Protein AF-A0A8T5YQ24-F1 (afdb_monomer_lite)

p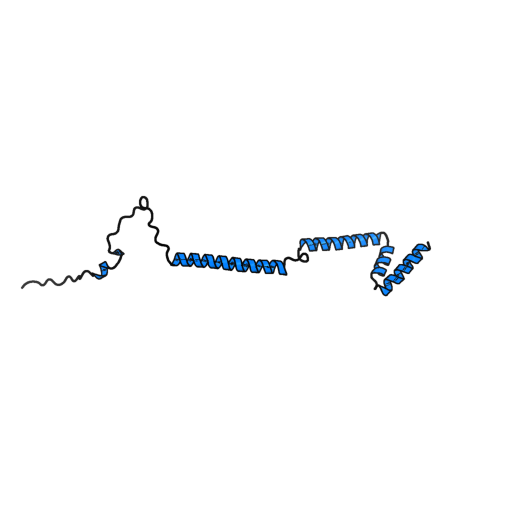LDDT: mean 81.49, std 16.23, range [39.47, 97.81]

Sequence (135 aa):
MSHDDMSNSSGFNEAAASFSWNGPKKAINPYLDPAEVAPESALSNLITLYAADNEQEQLRREALGEQVWERYFFNESRDPVQREMEHDKLISRAKLAHEQQRFNPDMVILADVNAQPSHISKPLMQRIEYFSSLG

Radius of gyration: 47.93 Å; chains: 1; bounding box: 81×40×146 Å

Secondary structure (DSSP, 8-state):
-------------GGGGGSGGGSPPPP--TTTSPP------HHHHHHHHHHHHHHHHHHHHHHHHHHHHHHHT--GGG-HHHHHHHHHHHHHHHHHHHHHHHH-THHHHHHHHHHS-HHHHHHHHHHHHHHHTT-

Foldseek 3Di:
DDDDDDDDDDPPDPVVVPDPVPDDDDDDDPVPDPDPDDPQPPVNVVVVVVVVVVVVVVVVVVVVVVVCCCVPPDDCCRDPVSVVVVVVVVVVVVVVLVVVCVVPVVSVVLVVLVPDPPVRSVVVVVVVVVVVVVD

Structure (mmCIF, N/CA/C/O backbone):
data_AF-A0A8T5YQ24-F1
#
_entry.id   AF-A0A8T5YQ24-F1
#
loop_
_atom_site.group_PDB
_atom_site.id
_atom_site.type_symbol
_atom_site.label_atom_id
_atom_site.label_alt_id
_atom_site.label_comp_id
_atom_site.label_asym_id
_atom_site.label_entity_id
_atom_site.label_seq_id
_atom_site.pdbx_PDB_ins_code
_atom_site.Cartn_x
_atom_site.Cartn_y
_atom_site.Cartn_z
_atom_site.occupancy
_atom_site.B_iso_or_equiv
_atom_site.auth_seq_id
_atom_site.auth_comp_id
_atom_site.auth_asym_id
_atom_site.auth_atom_id
_atom_site.pdbx_PDB_model_num
ATOM 1 N N . MET A 1 1 ? 52.292 -32.780 -102.479 1.00 43.03 1 MET A N 1
ATOM 2 C CA . MET A 1 1 ? 51.831 -33.340 -101.195 1.00 43.03 1 MET A CA 1
ATOM 3 C C . MET A 1 1 ? 52.242 -32.336 -100.128 1.00 43.03 1 MET A C 1
ATOM 5 O O . MET A 1 1 ? 53.412 -32.312 -99.775 1.00 43.03 1 MET A O 1
ATOM 9 N N . SER A 1 2 ? 51.343 -31.430 -99.740 1.00 44.59 2 SER A N 1
ATOM 10 C CA . SER A 1 2 ? 51.607 -30.402 -98.723 1.00 44.59 2 SER A CA 1
ATOM 11 C C . SER A 1 2 ? 50.652 -30.645 -97.566 1.00 44.59 2 SER A C 1
ATOM 13 O O . SER A 1 2 ? 49.465 -30.848 -97.794 1.00 44.59 2 SER A O 1
ATOM 15 N N . HIS A 1 3 ? 51.229 -30.728 -96.375 1.00 44.12 3 HIS A N 1
ATOM 16 C CA . HIS A 1 3 ? 50.591 -31.127 -95.130 1.00 44.12 3 HIS A CA 1
ATOM 17 C C . HIS A 1 3 ? 49.605 -30.050 -94.657 1.00 44.12 3 HIS A C 1
ATOM 19 O O . HIS A 1 3 ? 49.937 -28.865 -94.684 1.00 44.12 3 HIS A O 1
ATOM 25 N N . ASP A 1 4 ? 48.415 -30.479 -94.242 1.00 47.34 4 ASP A N 1
ATOM 26 C CA . ASP A 1 4 ? 47.431 -29.672 -93.523 1.00 47.34 4 ASP A CA 1
ATOM 27 C C . ASP A 1 4 ? 48.011 -29.127 -92.209 1.00 47.34 4 ASP A C 1
ATOM 29 O O . ASP A 1 4 ? 48.689 -29.866 -91.492 1.00 47.34 4 ASP A O 1
ATOM 33 N N . ASP A 1 5 ? 47.658 -27.884 -91.866 1.00 41.59 5 ASP A N 1
ATOM 34 C CA . ASP A 1 5 ? 47.634 -27.399 -90.483 1.00 41.59 5 ASP A CA 1
ATOM 35 C C . ASP A 1 5 ? 46.261 -26.768 -90.205 1.00 41.59 5 ASP A C 1
ATOM 37 O O . ASP A 1 5 ? 45.868 -25.738 -90.761 1.00 41.59 5 ASP A O 1
ATOM 41 N N . MET A 1 6 ? 45.501 -27.477 -89.374 1.00 42.94 6 MET A N 1
ATOM 42 C CA . MET A 1 6 ? 44.144 -27.184 -88.930 1.00 42.94 6 MET A CA 1
ATOM 43 C C . MET A 1 6 ? 44.153 -26.253 -87.712 1.00 42.94 6 MET A C 1
ATOM 45 O O . MET A 1 6 ? 44.876 -26.481 -86.750 1.00 42.94 6 MET A O 1
ATOM 49 N N . SER A 1 7 ? 43.246 -25.272 -87.748 1.00 45.31 7 SER A N 1
ATOM 50 C CA . SER A 1 7 ? 42.538 -24.643 -86.622 1.00 45.31 7 SER A CA 1
ATOM 51 C C . SER A 1 7 ? 43.330 -24.214 -85.375 1.00 45.31 7 SER A C 1
ATOM 53 O O . SER A 1 7 ? 43.703 -25.034 -84.541 1.00 45.31 7 SER A O 1
ATOM 55 N N . ASN A 1 8 ? 43.324 -22.906 -85.099 1.00 39.47 8 ASN A N 1
ATOM 56 C CA . ASN A 1 8 ? 43.111 -22.471 -83.721 1.00 39.47 8 ASN A CA 1
ATOM 57 C C . ASN A 1 8 ? 42.036 -21.382 -83.675 1.00 39.47 8 ASN A C 1
ATOM 59 O O . ASN A 1 8 ? 42.267 -20.194 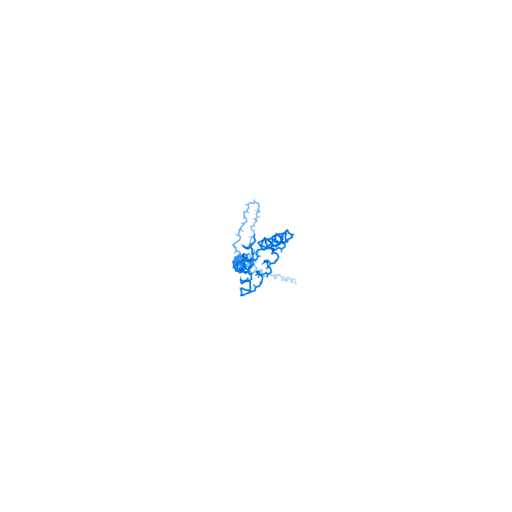-83.888 1.00 39.47 8 ASN A O 1
ATOM 63 N N . SER A 1 9 ? 40.815 -21.851 -83.451 1.00 48.25 9 SER A N 1
ATOM 64 C CA . SER A 1 9 ? 39.679 -21.076 -82.984 1.00 48.25 9 SER A CA 1
ATOM 65 C C . SER A 1 9 ? 40.056 -20.260 -81.748 1.00 48.25 9 SER A C 1
ATOM 67 O O . SER A 1 9 ? 40.383 -20.831 -80.713 1.00 48.25 9 SER A O 1
ATOM 69 N N . SER A 1 10 ? 39.945 -18.938 -81.812 1.00 45.50 10 SER A N 1
ATOM 70 C CA . SER A 1 10 ? 39.584 -18.133 -80.640 1.00 45.50 10 SER A CA 1
ATOM 71 C C . SER A 1 10 ? 39.184 -16.735 -81.092 1.00 45.50 10 SER A C 1
ATOM 73 O O . SER A 1 10 ? 39.974 -15.796 -81.101 1.00 45.50 10 SER A O 1
ATOM 75 N N . GLY A 1 11 ? 37.907 -16.587 -81.452 1.00 48.31 11 GLY A N 1
ATOM 76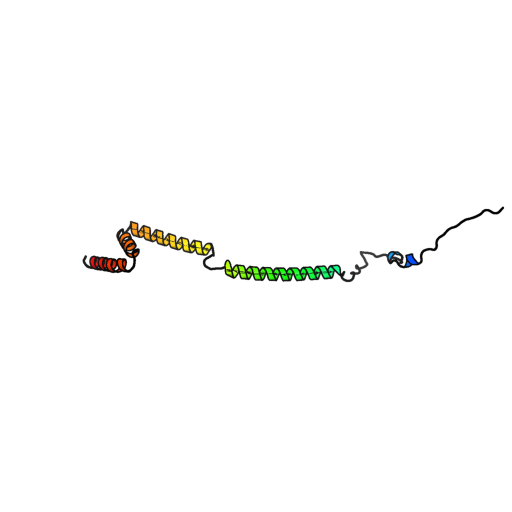 C CA . GLY A 1 11 ? 37.240 -15.307 -81.255 1.00 48.31 11 GLY A CA 1
ATOM 77 C C . GLY A 1 11 ? 37.332 -14.995 -79.766 1.00 48.31 11 GLY A C 1
ATOM 78 O O . GLY A 1 11 ? 36.591 -15.563 -78.965 1.00 48.31 11 GLY A O 1
ATOM 79 N N . PHE A 1 12 ? 38.325 -14.194 -79.381 1.00 50.22 12 PHE A N 1
ATOM 80 C CA . PHE A 1 12 ? 38.487 -13.748 -78.008 1.00 50.22 12 PHE A CA 1
ATOM 81 C C . PHE A 1 12 ? 37.312 -12.816 -77.715 1.00 50.22 12 PHE A C 1
ATOM 83 O O . PHE A 1 12 ? 37.235 -11.699 -78.217 1.00 50.22 12 PHE A O 1
ATOM 90 N N . ASN A 1 13 ? 36.346 -13.379 -76.992 1.00 60.22 13 ASN A N 1
ATOM 91 C CA . ASN A 1 13 ? 35.048 -12.824 -76.646 1.00 60.22 13 ASN A CA 1
ATOM 92 C C . ASN A 1 13 ? 35.103 -11.332 -76.286 1.00 60.22 13 ASN A C 1
ATOM 94 O O . ASN A 1 13 ? 35.539 -10.969 -75.196 1.00 60.22 13 ASN A O 1
ATOM 98 N N . GLU A 1 14 ? 34.535 -10.487 -77.143 1.00 56.19 14 GLU A N 1
ATOM 99 C CA . GLU A 1 14 ? 34.222 -9.081 -76.846 1.00 56.19 14 GLU A CA 1
ATOM 100 C C . GLU A 1 14 ? 33.302 -8.958 -75.610 1.00 56.19 14 GLU A C 1
ATOM 102 O O . GLU A 1 14 ? 33.404 -8.012 -74.834 1.00 56.19 14 GLU A O 1
ATOM 107 N N . ALA A 1 15 ? 32.507 -10.000 -75.328 1.00 58.41 15 ALA A N 1
ATOM 108 C CA . ALA A 1 15 ? 31.708 -10.145 -74.108 1.00 58.41 15 ALA A CA 1
ATOM 109 C C . ALA A 1 15 ? 32.539 -10.298 -72.816 1.00 58.41 15 ALA A C 1
ATOM 111 O O . ALA A 1 15 ? 32.039 -10.018 -71.728 1.00 58.41 15 ALA A O 1
ATOM 112 N N . ALA A 1 16 ? 33.806 -10.721 -72.901 1.00 56.84 16 ALA A N 1
ATOM 113 C CA . ALA A 1 16 ? 34.680 -10.767 -71.732 1.00 56.84 16 ALA A CA 1
ATOM 114 C C . ALA A 1 16 ? 35.078 -9.349 -71.286 1.00 56.84 16 ALA A C 1
ATOM 116 O O . ALA A 1 16 ? 35.216 -9.104 -70.094 1.00 56.84 16 ALA A O 1
ATOM 117 N N . ALA A 1 17 ? 35.166 -8.372 -72.191 1.00 56.50 17 ALA A N 1
ATOM 118 C CA . ALA A 1 17 ? 35.486 -6.991 -71.823 1.00 56.50 17 ALA A CA 1
ATOM 119 C C . ALA A 1 17 ? 34.375 -6.293 -71.007 1.00 56.50 17 ALA A C 1
ATOM 121 O O . ALA A 1 17 ? 34.627 -5.262 -70.389 1.00 56.50 17 ALA A O 1
ATOM 122 N N . SER A 1 18 ? 33.158 -6.853 -70.960 1.00 62.53 18 SER A N 1
ATOM 123 C CA . SER A 1 18 ? 32.017 -6.280 -70.229 1.00 62.53 18 SER A CA 1
ATOM 124 C C . SER A 1 18 ? 32.057 -6.495 -68.716 1.00 62.53 18 SER A C 1
ATOM 126 O O . SER A 1 18 ? 31.257 -5.896 -67.997 1.00 62.53 18 SER A O 1
ATOM 128 N N . PHE A 1 19 ? 32.948 -7.347 -68.206 1.00 68.31 19 PHE A N 1
ATOM 129 C CA . PHE A 1 19 ? 33.003 -7.617 -66.774 1.00 68.31 19 PHE A CA 1
ATOM 130 C C . PHE A 1 19 ? 34.046 -6.749 -66.067 1.00 68.31 19 PHE A C 1
ATOM 132 O O . PHE A 1 19 ? 35.197 -6.654 -66.491 1.00 68.31 19 PHE A O 1
ATOM 139 N N . SER A 1 20 ? 33.664 -6.194 -64.915 1.00 67.25 20 SER A N 1
ATOM 140 C CA . SER A 1 20 ? 34.498 -5.311 -64.083 1.00 67.25 20 SER A CA 1
ATOM 141 C C . SER A 1 20 ? 35.839 -5.916 -63.646 1.00 67.25 20 SER A C 1
ATOM 143 O O . SER A 1 20 ? 36.760 -5.183 -63.296 1.00 67.25 20 SER A O 1
ATOM 145 N N . TRP A 1 21 ? 35.980 -7.243 -63.682 1.00 73.75 21 TRP A N 1
ATOM 146 C CA . TRP A 1 21 ? 37.206 -7.948 -63.305 1.00 73.75 21 TRP A CA 1
ATOM 147 C C . TRP A 1 21 ? 38.253 -8.044 -64.426 1.00 73.75 21 TRP A C 1
ATOM 149 O O . TRP A 1 21 ? 39.385 -8.431 -64.133 1.00 73.75 21 TRP A O 1
ATOM 159 N N . ASN A 1 22 ? 37.900 -7.668 -65.663 1.00 76.06 22 ASN A N 1
ATOM 160 C CA . ASN A 1 22 ? 38.777 -7.719 -66.840 1.00 76.06 22 ASN A CA 1
ATOM 161 C C . ASN A 1 22 ? 39.491 -6.388 -67.144 1.00 76.06 22 ASN A C 1
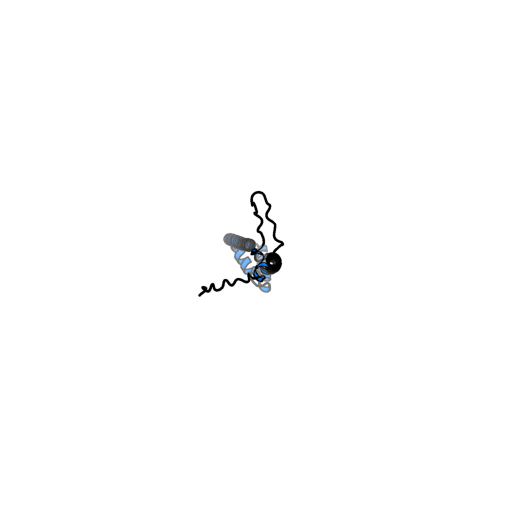ATOM 163 O O . ASN A 1 22 ? 40.309 -6.324 -68.060 1.00 76.06 22 ASN A O 1
ATOM 167 N N . GLY A 1 23 ? 39.215 -5.332 -66.371 1.00 74.06 23 GLY A N 1
ATOM 168 C CA . GLY A 1 23 ? 39.939 -4.060 -66.442 1.00 74.06 23 GLY A CA 1
ATOM 169 C C . GLY A 1 23 ? 41.286 -4.082 -65.696 1.00 74.06 23 GLY A C 1
ATOM 170 O O . GLY A 1 23 ? 41.502 -4.927 -64.821 1.00 74.06 23 GLY A O 1
ATOM 171 N N . PRO A 1 24 ? 42.208 -3.148 -66.001 1.00 74.12 24 PRO A N 1
ATOM 172 C CA . PRO A 1 24 ? 43.482 -3.025 -65.294 1.00 74.12 24 PRO A CA 1
ATOM 173 C C . PRO A 1 24 ? 43.252 -2.704 -63.808 1.00 74.12 24 PRO A C 1
ATOM 175 O O . PRO A 1 24 ? 42.642 -1.692 -63.464 1.00 74.12 24 PRO A O 1
ATOM 178 N N . LYS A 1 25 ? 43.745 -3.568 -62.911 1.00 74.00 25 LYS A N 1
ATOM 179 C CA . LYS A 1 25 ? 43.613 -3.389 -61.456 1.00 74.00 25 LYS A CA 1
ATOM 180 C C . LYS A 1 25 ? 44.706 -2.452 -60.938 1.00 74.00 25 LYS A C 1
ATOM 182 O O . LYS A 1 25 ? 45.888 -2.690 -61.177 1.00 74.00 25 LYS A O 1
ATOM 187 N N . LYS A 1 26 ? 44.322 -1.408 -60.199 1.00 74.19 26 LYS A N 1
ATOM 188 C CA . LYS A 1 26 ? 45.261 -0.542 -59.469 1.00 74.19 26 LYS A CA 1
ATOM 189 C C . LYS A 1 26 ? 45.793 -1.299 -58.246 1.00 74.19 26 LYS A C 1
ATOM 191 O O . LYS A 1 26 ? 45.013 -1.909 -57.518 1.00 74.19 26 LYS A O 1
ATOM 196 N N . ALA A 1 27 ? 47.104 -1.263 -58.015 1.00 75.69 27 ALA A N 1
ATOM 197 C CA . ALA A 1 27 ? 47.679 -1.737 -56.759 1.00 75.69 27 ALA A CA 1
ATOM 198 C C . ALA A 1 27 ? 47.269 -0.773 -55.635 1.00 75.69 27 ALA A C 1
ATOM 200 O O . ALA A 1 27 ? 47.512 0.427 -55.748 1.00 75.69 27 ALA A O 1
ATOM 201 N N . ILE A 1 28 ? 46.619 -1.290 -54.593 1.00 76.62 28 ILE A N 1
ATOM 202 C CA . ILE A 1 28 ? 46.151 -0.516 -53.435 1.00 76.62 28 ILE A CA 1
ATOM 203 C C . ILE A 1 28 ? 47.059 -0.865 -52.257 1.00 76.62 28 ILE A C 1
ATOM 205 O O . ILE A 1 28 ? 47.214 -2.046 -51.937 1.00 76.62 28 ILE A O 1
ATOM 209 N N . ASN A 1 29 ? 47.675 0.138 -51.631 1.00 78.38 29 ASN A N 1
ATOM 210 C CA . ASN A 1 29 ? 48.484 -0.049 -50.433 1.00 78.38 29 ASN A CA 1
ATOM 211 C C . ASN A 1 29 ? 47.654 0.280 -49.179 1.00 78.38 29 ASN A C 1
ATOM 213 O O . ASN A 1 29 ? 47.425 1.456 -48.910 1.00 78.38 29 ASN A O 1
ATOM 217 N N . PRO A 1 30 ? 47.279 -0.709 -48.349 1.00 74.56 30 PRO A N 1
ATOM 218 C CA . PRO A 1 30 ? 46.432 -0.484 -47.175 1.00 74.56 30 PRO A CA 1
ATOM 219 C C . PRO A 1 30 ? 47.069 0.393 -46.081 1.00 74.56 30 PRO A C 1
ATOM 221 O O . PRO A 1 30 ? 46.366 0.823 -45.172 1.00 74.56 30 PRO A O 1
ATOM 224 N N . TYR A 1 31 ? 48.380 0.658 -46.139 1.00 75.44 31 TYR A N 1
ATOM 225 C CA . TYR A 1 31 ? 49.076 1.531 -45.185 1.00 75.44 31 TYR A CA 1
ATOM 226 C C . TYR A 1 31 ? 49.204 2.985 -45.651 1.00 75.44 31 TYR A C 1
ATOM 228 O O . TYR A 1 31 ? 49.500 3.854 -44.834 1.00 75.44 31 TYR A O 1
ATOM 236 N N . LEU A 1 32 ? 49.036 3.248 -46.950 1.00 73.62 32 LEU A N 1
ATOM 237 C CA . LEU A 1 32 ? 49.226 4.577 -47.547 1.00 73.62 32 LEU A CA 1
ATOM 238 C C . LEU A 1 32 ? 47.949 5.121 -48.193 1.00 73.62 32 LEU A C 1
ATOM 240 O O . LEU A 1 32 ? 47.763 6.335 -48.228 1.00 73.62 32 LEU A O 1
ATOM 244 N N . ASP A 1 33 ? 47.070 4.239 -48.665 1.00 71.00 33 ASP A N 1
ATOM 245 C CA . ASP A 1 33 ? 45.820 4.598 -49.318 1.00 71.00 33 ASP A CA 1
ATOM 246 C C . ASP A 1 33 ? 44.659 4.437 -48.316 1.00 71.00 33 ASP A C 1
ATOM 248 O O . ASP A 1 33 ? 44.428 3.327 -47.824 1.00 71.00 33 ASP A O 1
ATOM 252 N N . PRO A 1 34 ? 43.916 5.510 -47.982 1.00 71.00 34 PRO A N 1
ATOM 253 C CA . PRO A 1 34 ? 42.720 5.389 -47.156 1.00 71.00 34 PRO A CA 1
ATOM 254 C C . PRO A 1 34 ? 41.675 4.531 -47.879 1.00 71.00 34 PRO A C 1
ATOM 256 O O . PRO A 1 34 ? 41.507 4.637 -49.095 1.00 71.00 34 PRO A O 1
ATOM 259 N N . ALA A 1 35 ? 40.965 3.681 -47.133 1.00 68.88 35 ALA A N 1
ATOM 260 C CA . ALA A 1 35 ? 39.912 2.844 -47.697 1.00 68.88 35 ALA A CA 1
ATOM 261 C C . ALA A 1 35 ? 38.829 3.728 -48.336 1.00 68.88 35 ALA A C 1
ATOM 263 O O . ALA A 1 35 ? 38.218 4.550 -47.652 1.00 68.88 35 ALA A O 1
ATOM 264 N N . GLU A 1 36 ? 38.586 3.562 -49.639 1.00 63.38 36 GLU A N 1
ATOM 265 C CA . GLU A 1 36 ? 37.406 4.139 -50.284 1.00 63.38 36 GLU A CA 1
ATOM 266 C C . GLU A 1 36 ? 36.166 3.569 -49.588 1.00 63.38 36 GLU A C 1
ATOM 268 O O . GLU A 1 36 ? 35.858 2.379 -49.691 1.00 63.38 36 GLU A O 1
ATOM 273 N N . VAL A 1 37 ? 35.479 4.415 -48.820 1.00 62.31 37 VAL A N 1
ATOM 274 C CA . VAL A 1 37 ? 34.226 4.056 -48.160 1.00 62.31 37 VAL A CA 1
ATOM 275 C C . VAL A 1 37 ? 33.184 3.898 -49.260 1.00 62.31 37 VAL A C 1
ATOM 277 O O . VAL A 1 37 ? 32.774 4.876 -49.886 1.00 62.31 37 VAL A O 1
ATOM 280 N N . ALA A 1 38 ? 32.802 2.652 -49.539 1.00 64.00 38 ALA A N 1
ATOM 281 C CA . ALA A 1 38 ? 31.721 2.352 -50.465 1.00 64.00 38 ALA A CA 1
ATOM 282 C C . ALA A 1 38 ? 30.449 3.113 -50.034 1.00 64.00 38 ALA A C 1
ATOM 284 O O . ALA A 1 38 ? 30.199 3.217 -48.829 1.00 64.00 38 ALA A O 1
ATOM 285 N N . PRO A 1 39 ? 29.644 3.638 -50.978 1.00 67.00 39 PRO A N 1
ATOM 286 C CA . PRO A 1 39 ? 28.373 4.269 -50.637 1.00 67.00 39 PRO A CA 1
ATOM 287 C C . PRO A 1 39 ? 27.534 3.295 -49.807 1.00 67.00 39 PRO A C 1
ATOM 289 O O . PRO A 1 39 ? 27.545 2.091 -50.080 1.00 67.00 39 PRO A O 1
ATOM 292 N N . GLU A 1 40 ? 26.855 3.813 -48.781 1.00 69.00 40 GLU A N 1
ATOM 293 C CA . GLU A 1 40 ? 26.069 3.013 -47.840 1.00 69.00 40 GLU A CA 1
ATOM 294 C C . GLU A 1 40 ? 25.212 1.997 -48.600 1.00 69.00 40 GLU A C 1
ATOM 296 O O . GLU A 1 40 ? 24.371 2.346 -49.433 1.00 69.00 40 GLU A O 1
ATOM 301 N N . SER A 1 41 ? 25.487 0.713 -48.364 1.00 82.69 41 SER A N 1
ATOM 302 C CA . SER A 1 41 ? 24.759 -0.363 -49.025 1.00 82.69 41 SER A CA 1
ATOM 303 C C . SER A 1 41 ? 23.274 -0.228 -48.704 1.00 82.69 41 SER A C 1
ATOM 305 O O . SER A 1 41 ? 22.911 -0.003 -47.549 1.00 82.69 41 SER A O 1
ATOM 307 N N . ALA A 1 42 ? 22.404 -0.432 -49.696 1.00 88.12 42 ALA A N 1
ATOM 308 C CA . ALA A 1 42 ? 20.953 -0.394 -49.497 1.00 88.12 42 ALA A CA 1
ATOM 309 C C . ALA A 1 42 ? 20.498 -1.299 -48.332 1.00 88.12 42 ALA A C 1
ATOM 311 O O . ALA A 1 42 ? 19.569 -0.957 -47.605 1.00 88.12 42 ALA A O 1
ATOM 312 N N . LEU A 1 43 ? 21.200 -2.418 -48.105 1.00 90.06 43 LEU A N 1
ATOM 313 C CA . LEU A 1 43 ? 20.969 -3.308 -46.968 1.00 90.06 43 LEU A CA 1
ATOM 314 C C . LEU A 1 43 ? 21.320 -2.656 -45.622 1.00 90.06 43 LEU A C 1
ATOM 316 O O . LEU A 1 43 ? 20.580 -2.826 -44.661 1.00 90.06 43 LEU A O 1
ATOM 320 N N . SER A 1 44 ? 22.417 -1.899 -45.555 1.00 89.31 44 SER A N 1
ATOM 321 C CA . SER A 1 44 ? 22.821 -1.169 -44.346 1.00 89.31 44 SER A CA 1
ATOM 322 C C . SER A 1 44 ? 21.746 -0.166 -43.942 1.00 89.31 44 SER A C 1
ATOM 324 O O . SER A 1 44 ? 21.351 -0.120 -42.783 1.00 89.31 44 SER A O 1
ATOM 326 N N . ASN A 1 45 ? 21.195 0.563 -44.913 1.00 91.56 45 ASN A N 1
ATOM 327 C CA . ASN A 1 45 ? 20.142 1.544 -44.652 1.00 91.56 45 ASN A CA 1
ATOM 328 C C . ASN A 1 45 ? 18.855 0.874 -44.161 1.00 91.56 45 ASN A C 1
ATOM 330 O O . ASN A 1 45 ? 18.218 1.369 -43.234 1.00 91.56 45 ASN A O 1
ATOM 334 N N . LEU A 1 46 ? 18.503 -0.286 -44.724 1.00 93.75 46 LEU A N 1
ATOM 335 C CA . LEU A 1 46 ? 17.362 -1.074 -44.255 1.00 93.75 46 LEU A CA 1
ATOM 336 C C . LEU A 1 46 ? 17.563 -1.609 -42.832 1.00 93.75 46 LEU A C 1
ATOM 338 O O . LEU A 1 46 ? 16.626 -1.570 -42.039 1.00 93.75 46 LEU A O 1
ATOM 342 N N . ILE A 1 47 ? 18.768 -2.075 -42.492 1.00 94.56 47 ILE A N 1
ATOM 343 C CA . ILE A 1 47 ? 19.095 -2.542 -41.137 1.00 94.56 47 ILE A CA 1
ATOM 344 C C . ILE A 1 47 ? 18.959 -1.392 -40.135 1.00 94.56 47 ILE A C 1
ATOM 346 O O . ILE A 1 47 ? 18.323 -1.569 -39.098 1.00 94.56 47 ILE A O 1
ATOM 350 N N . THR A 1 48 ? 19.496 -0.213 -40.459 1.00 94.88 48 THR A N 1
ATOM 351 C CA . THR A 1 48 ? 19.392 0.974 -39.599 1.00 94.88 48 THR A CA 1
ATOM 352 C C . THR A 1 48 ? 17.936 1.395 -39.390 1.00 94.88 48 THR A C 1
ATOM 354 O O . THR A 1 48 ? 17.536 1.666 -38.262 1.00 94.88 48 THR A O 1
ATOM 357 N N . LEU A 1 49 ? 17.120 1.403 -40.451 1.00 96.06 49 LEU A N 1
ATOM 358 C CA . LEU A 1 49 ? 15.698 1.746 -40.350 1.00 96.06 49 LEU A CA 1
ATOM 359 C C . LEU A 1 49 ? 14.914 0.737 -39.503 1.00 96.06 49 LEU A C 1
ATOM 361 O O . LEU A 1 49 ? 14.101 1.141 -38.678 1.00 96.06 49 LEU A O 1
ATOM 365 N N . TYR A 1 50 ? 15.173 -0.561 -39.673 1.00 96.44 50 TYR A N 1
ATOM 366 C CA . TYR A 1 50 ? 14.520 -1.599 -38.875 1.00 96.44 50 TYR A CA 1
ATOM 367 C C . TYR A 1 50 ? 14.910 -1.518 -37.395 1.00 96.44 50 TYR A C 1
ATOM 369 O O . TYR A 1 50 ? 14.060 -1.682 -36.523 1.00 96.44 50 TYR A O 1
ATOM 377 N N . ALA A 1 51 ? 16.185 -1.247 -37.101 1.00 97.06 51 ALA A N 1
ATOM 378 C CA . ALA A 1 51 ? 16.644 -1.057 -35.730 1.00 97.06 51 ALA A CA 1
ATOM 379 C C . ALA A 1 51 ? 15.920 0.123 -35.061 1.00 97.06 51 ALA A C 1
ATOM 381 O O . ALA A 1 51 ? 15.388 -0.041 -33.965 1.00 97.06 51 ALA A O 1
ATOM 382 N N . ALA A 1 52 ? 15.819 1.261 -35.756 1.00 96.31 52 ALA A N 1
ATOM 383 C CA . ALA A 1 52 ? 15.121 2.444 -35.256 1.00 96.31 52 ALA A CA 1
ATOM 384 C C . ALA A 1 52 ? 13.619 2.194 -35.008 1.00 96.31 52 ALA A C 1
ATOM 386 O O . ALA A 1 52 ? 13.089 2.596 -33.973 1.00 96.31 52 ALA A O 1
ATOM 387 N N . ASP A 1 53 ? 12.934 1.501 -35.924 1.00 97.19 53 ASP A N 1
ATOM 388 C CA . ASP A 1 53 ? 11.513 1.152 -35.762 1.00 97.19 53 ASP A CA 1
ATOM 389 C C . ASP A 1 53 ? 11.290 0.214 -34.563 1.00 97.19 53 ASP A C 1
ATOM 391 O O . ASP A 1 53 ? 10.369 0.399 -33.766 1.00 97.19 53 ASP A O 1
ATOM 395 N N . ASN A 1 54 ? 12.187 -0.756 -34.369 1.00 96.25 54 ASN A N 1
ATOM 396 C CA . ASN A 1 54 ? 12.104 -1.693 -33.255 1.00 96.25 54 ASN A CA 1
ATOM 397 C C . ASN A 1 54 ? 12.361 -1.016 -31.896 1.00 96.25 54 ASN A C 1
ATOM 399 O O . ASN A 1 54 ? 11.688 -1.344 -30.919 1.00 96.25 54 ASN A O 1
ATOM 403 N N . GLU A 1 55 ? 13.284 -0.052 -31.828 1.00 96.25 55 GLU A N 1
ATOM 404 C CA . GLU A 1 55 ? 13.483 0.783 -30.634 1.00 96.25 55 GLU A CA 1
ATOM 405 C C . GLU A 1 55 ? 12.221 1.591 -30.303 1.00 96.25 55 GLU A C 1
ATOM 407 O O . GLU A 1 55 ? 11.782 1.630 -29.152 1.00 96.25 55 GLU A O 1
ATOM 412 N N . GLN A 1 56 ? 11.582 2.189 -31.310 1.00 94.88 56 GLN A N 1
ATOM 413 C CA . GLN A 1 56 ? 10.345 2.944 -31.117 1.00 94.88 56 GLN A CA 1
ATOM 414 C C . GLN A 1 56 ? 9.193 2.052 -30.630 1.00 94.88 56 GLN A C 1
ATOM 416 O O . GLN A 1 56 ? 8.449 2.424 -29.717 1.00 94.88 56 GLN A O 1
ATOM 421 N N . GLU A 1 57 ? 9.042 0.868 -31.217 1.00 93.56 57 GLU A N 1
ATOM 422 C CA . GLU A 1 57 ? 8.036 -0.108 -30.805 1.00 93.56 57 GLU A CA 1
ATOM 423 C C . GLU A 1 57 ? 8.320 -0.655 -29.395 1.00 93.56 57 GLU A C 1
ATOM 425 O O . GLU A 1 57 ? 7.391 -0.861 -28.610 1.00 93.56 57 GLU A O 1
ATOM 430 N N . GLN A 1 58 ? 9.591 -0.824 -29.022 1.00 95.38 58 GLN A N 1
ATOM 431 C CA . GLN A 1 58 ? 9.982 -1.172 -27.659 1.00 95.38 58 GLN A CA 1
ATOM 432 C C . GLN A 1 58 ? 9.570 -0.079 -26.664 1.00 95.38 58 GLN A C 1
ATOM 434 O O . GLN A 1 58 ? 8.883 -0.386 -25.690 1.00 95.38 58 GLN A O 1
ATOM 439 N N . LEU A 1 59 ? 9.885 1.190 -26.941 1.00 96.31 59 LEU A N 1
ATOM 440 C CA . LEU A 1 59 ? 9.477 2.317 -26.093 1.00 96.31 59 LEU A CA 1
ATOM 441 C C . LEU A 1 59 ? 7.952 2.399 -25.944 1.00 96.31 59 LEU A C 1
ATOM 443 O O . LEU A 1 59 ? 7.435 2.656 -24.857 1.00 96.31 59 LEU A O 1
ATOM 447 N N . ARG A 1 60 ? 7.204 2.132 -27.022 1.00 95.12 60 ARG A N 1
ATOM 448 C CA . ARG A 1 60 ? 5.736 2.079 -26.980 1.00 95.12 60 ARG A CA 1
ATOM 449 C C . ARG A 1 60 ? 5.240 0.980 -26.033 1.00 95.12 60 ARG A C 1
ATOM 451 O O . ARG A 1 60 ? 4.295 1.207 -25.275 1.00 95.12 60 ARG A O 1
ATOM 458 N N . ARG A 1 61 ? 5.847 -0.208 -26.080 1.00 95.12 61 ARG A N 1
ATOM 459 C CA . ARG A 1 61 ? 5.499 -1.335 -25.198 1.00 95.12 61 ARG A CA 1
ATOM 460 C C . ARG A 1 61 ? 5.846 -1.041 -23.747 1.00 95.12 61 ARG A C 1
ATOM 462 O O . ARG A 1 61 ? 5.035 -1.341 -22.877 1.00 95.12 61 ARG A O 1
ATOM 469 N N . GLU A 1 62 ? 7.000 -0.434 -23.499 1.00 94.00 62 GLU A N 1
ATOM 470 C CA . GLU A 1 62 ? 7.434 -0.027 -22.162 1.00 94.00 62 GLU A CA 1
ATOM 471 C C . GLU A 1 62 ? 6.484 1.018 -21.569 1.00 94.00 62 GLU A C 1
ATOM 473 O O . GLU A 1 62 ? 5.996 0.816 -20.463 1.00 94.00 62 GLU A O 1
ATOM 478 N N . ALA A 1 63 ? 6.097 2.045 -22.332 1.00 93.38 63 ALA A N 1
ATOM 479 C CA . ALA A 1 63 ? 5.144 3.061 -21.877 1.00 93.38 63 ALA A CA 1
ATOM 480 C C . ALA A 1 63 ? 3.754 2.480 -21.548 1.00 93.38 63 ALA A C 1
ATOM 482 O O . ALA A 1 63 ? 3.114 2.868 -20.568 1.00 93.38 63 ALA A O 1
ATOM 483 N N . LEU A 1 64 ? 3.269 1.525 -22.352 1.00 91.00 64 LEU A N 1
ATOM 484 C CA . LEU A 1 64 ? 2.032 0.797 -22.048 1.00 91.00 64 LEU A CA 1
ATOM 485 C C . LEU A 1 64 ? 2.193 -0.090 -20.806 1.00 91.00 64 LEU A C 1
ATOM 487 O O . LEU A 1 64 ? 1.281 -0.162 -19.983 1.00 91.00 64 LEU A O 1
ATOM 491 N N . GLY A 1 65 ? 3.347 -0.746 -20.665 1.00 90.12 65 GLY A N 1
ATOM 492 C CA . GLY A 1 65 ? 3.699 -1.554 -19.503 1.00 90.12 65 GLY A CA 1
ATOM 493 C C . GLY A 1 65 ? 3.722 -0.732 -18.218 1.00 90.12 65 GLY A C 1
ATOM 494 O O . GLY A 1 65 ? 3.105 -1.136 -17.237 1.00 90.12 65 GLY A O 1
ATOM 495 N N . GLU A 1 66 ? 4.339 0.446 -18.246 1.00 87.56 66 GLU A N 1
ATOM 496 C CA . GLU A 1 66 ? 4.386 1.391 -17.130 1.00 87.56 66 GLU A CA 1
ATOM 497 C C . GLU A 1 66 ? 2.981 1.877 -16.757 1.00 87.56 66 GLU A C 1
ATOM 499 O O . GLU A 1 66 ? 2.590 1.816 -15.596 1.00 87.56 66 GLU A O 1
ATOM 504 N N . GLN A 1 67 ? 2.147 2.240 -17.736 1.00 85.88 67 GLN A N 1
ATOM 505 C CA . GLN A 1 67 ? 0.766 2.646 -17.464 1.00 85.88 67 GLN A CA 1
ATOM 506 C C . GLN A 1 67 ? -0.066 1.529 -16.806 1.00 85.88 67 GLN A C 1
ATOM 508 O O . GLN A 1 67 ? -0.900 1.798 -15.936 1.00 85.88 67 GLN A O 1
ATOM 513 N N . VAL A 1 68 ? 0.122 0.276 -17.228 1.00 87.12 68 VAL A N 1
ATOM 514 C CA . VAL A 1 68 ? -0.528 -0.892 -16.610 1.00 87.12 68 VAL A CA 1
ATOM 515 C C . VAL A 1 68 ? 0.039 -1.139 -15.211 1.00 87.12 68 VAL A C 1
ATOM 517 O O . VAL A 1 68 ? -0.724 -1.415 -14.284 1.00 87.12 68 VAL A O 1
ATOM 520 N N . TRP A 1 69 ? 1.353 -1.006 -15.040 1.00 82.44 69 TRP A N 1
ATOM 521 C CA . TRP A 1 69 ? 2.027 -1.147 -13.754 1.00 82.44 69 TRP A CA 1
ATOM 522 C C . TRP A 1 69 ? 1.486 -0.151 -12.724 1.00 82.44 69 TRP A C 1
ATOM 524 O O . TRP A 1 69 ? 1.024 -0.559 -11.658 1.00 82.44 69 TRP A O 1
ATOM 534 N N . GLU A 1 70 ? 1.420 1.127 -13.087 1.00 81.62 70 GLU A N 1
ATOM 535 C CA . GLU A 1 70 ? 0.870 2.194 -12.249 1.00 81.62 70 GLU A CA 1
ATOM 536 C C . GLU A 1 70 ? -0.601 1.954 -11.888 1.00 81.62 70 GLU A C 1
ATOM 538 O O . GLU A 1 70 ? -1.016 2.138 -10.750 1.00 81.62 70 GLU A O 1
ATOM 543 N N . ARG A 1 71 ? -1.421 1.487 -12.837 1.00 80.50 71 ARG A N 1
ATOM 544 C CA . ARG A 1 71 ? -2.858 1.282 -12.585 1.00 80.50 71 ARG A CA 1
ATOM 545 C C . ARG A 1 71 ? -3.179 0.068 -11.719 1.00 80.50 71 ARG A C 1
ATOM 547 O O . ARG A 1 71 ? -4.177 0.094 -11.000 1.00 80.50 71 ARG A O 1
ATOM 554 N N . TYR A 1 72 ? -2.418 -1.017 -11.844 1.00 75.44 72 TYR A N 1
ATOM 555 C CA . TYR A 1 72 ? -2.791 -2.311 -11.258 1.00 75.44 72 TYR A CA 1
ATOM 556 C C . TYR A 1 72 ? -1.860 -2.789 -10.139 1.00 75.44 72 TYR A C 1
ATOM 558 O O . TYR A 1 72 ? -2.301 -3.553 -9.268 1.00 75.44 72 TYR A O 1
ATOM 566 N N . PHE A 1 73 ? -0.596 -2.365 -10.150 1.00 67.44 73 PHE A N 1
ATOM 567 C CA . PHE A 1 73 ? 0.421 -2.804 -9.195 1.00 67.44 73 PHE A CA 1
ATOM 568 C C . PHE A 1 73 ? 0.807 -1.698 -8.211 1.00 67.44 73 PHE A C 1
ATOM 570 O O . PHE A 1 73 ? 0.922 -1.992 -7.021 1.00 67.44 73 PHE A O 1
ATOM 577 N N . PHE A 1 74 ? 0.918 -0.442 -8.655 1.00 63.00 74 PHE A N 1
ATOM 578 C CA . PHE A 1 74 ? 1.184 0.692 -7.769 1.00 63.00 74 PHE A CA 1
ATOM 579 C C . PHE A 1 74 ? -0.114 1.209 -7.119 1.00 63.00 74 PHE A C 1
ATOM 581 O O . PHE A 1 74 ? -0.846 2.036 -7.650 1.00 63.00 74 PHE A O 1
ATOM 588 N N . ASN A 1 75 ? -0.441 0.675 -5.946 1.00 65.12 75 ASN A N 1
ATOM 589 C CA . ASN A 1 75 ? -1.497 1.182 -5.069 1.00 65.12 75 ASN A CA 1
ATOM 590 C C . ASN A 1 75 ? -0.959 1.104 -3.636 1.00 65.12 75 ASN A C 1
ATOM 592 O O . ASN A 1 75 ? -0.381 0.077 -3.281 1.00 65.12 75 ASN A O 1
ATOM 596 N N . GLU A 1 76 ? -1.166 2.142 -2.820 1.00 60.66 76 GLU A N 1
ATOM 597 C CA . GLU A 1 76 ? -0.789 2.185 -1.391 1.00 60.66 76 GLU A CA 1
ATOM 598 C C . GLU A 1 76 ? -1.196 0.897 -0.638 1.00 60.66 76 GLU A C 1
ATOM 600 O O . GLU A 1 76 ? -0.470 0.386 0.202 1.00 60.66 76 GLU A O 1
ATOM 605 N N . SER A 1 77 ? -2.308 0.258 -1.018 1.00 59.88 77 SER A N 1
ATOM 606 C CA . SER A 1 77 ? -2.767 -1.008 -0.411 1.00 59.88 77 SER A CA 1
ATOM 607 C C . SER A 1 77 ? -1.969 -2.278 -0.789 1.00 59.88 77 SER A C 1
ATOM 609 O O . SER A 1 77 ? -2.232 -3.370 -0.263 1.00 59.88 77 SER A O 1
ATOM 611 N N . ARG A 1 78 ? -1.018 -2.197 -1.729 1.00 64.88 78 ARG A N 1
ATOM 612 C CA . ARG A 1 78 ? -0.263 -3.350 -2.259 1.00 64.88 78 ARG A CA 1
ATOM 613 C C . ARG A 1 78 ? 1.250 -3.269 -2.085 1.00 64.88 78 ARG A C 1
ATOM 615 O O . ARG A 1 78 ? 1.907 -4.250 -2.431 1.00 64.88 78 ARG A O 1
ATOM 622 N N . ASP A 1 79 ? 1.784 -2.202 -1.495 1.00 79.62 79 ASP A N 1
ATOM 623 C CA . ASP A 1 79 ? 3.180 -2.192 -1.058 1.00 79.62 79 ASP A CA 1
ATOM 624 C C . ASP A 1 79 ? 3.369 -3.252 0.053 1.00 79.62 79 ASP A C 1
ATOM 626 O O . ASP A 1 79 ? 2.702 -3.181 1.095 1.00 79.62 79 ASP A O 1
ATOM 630 N N . PRO A 1 80 ? 4.226 -4.274 -0.158 1.00 79.75 80 PRO A N 1
ATOM 631 C CA . PRO A 1 80 ? 4.456 -5.316 0.837 1.00 79.75 80 PRO A CA 1
ATOM 632 C C . PRO A 1 80 ? 4.942 -4.745 2.173 1.00 79.75 80 PRO A C 1
ATOM 634 O O . PRO A 1 80 ? 4.523 -5.242 3.217 1.00 79.75 80 PRO A O 1
ATOM 637 N N . VAL A 1 81 ? 5.751 -3.681 2.150 1.00 85.38 81 VAL A N 1
ATOM 638 C CA . VAL A 1 81 ? 6.311 -3.065 3.359 1.00 85.38 81 VAL A CA 1
ATOM 639 C C . VAL A 1 81 ? 5.228 -2.312 4.129 1.00 85.38 81 VAL A C 1
ATOM 641 O O . VAL A 1 81 ? 5.110 -2.467 5.343 1.00 85.38 81 VAL A O 1
ATOM 644 N N . GLN A 1 82 ? 4.385 -1.533 3.444 1.00 83.25 82 GLN A N 1
ATOM 645 C CA . GLN A 1 82 ? 3.274 -0.826 4.095 1.00 83.25 82 GLN A CA 1
ATOM 646 C C . GLN A 1 82 ? 2.267 -1.790 4.714 1.00 83.25 82 GLN A C 1
ATOM 648 O O . GLN A 1 82 ? 1.863 -1.596 5.860 1.00 83.25 82 GLN A O 1
ATOM 653 N N . ARG A 1 83 ? 1.916 -2.869 4.009 1.00 84.81 83 ARG A N 1
ATOM 654 C CA . ARG A 1 83 ? 1.028 -3.904 4.549 1.00 84.81 83 ARG A CA 1
ATOM 655 C C . ARG A 1 83 ? 1.598 -4.545 5.809 1.00 84.81 83 ARG A C 1
ATOM 657 O O . ARG A 1 83 ? 0.854 -4.776 6.758 1.00 84.81 83 ARG A O 1
ATOM 664 N N . GLU A 1 84 ? 2.890 -4.861 5.808 1.00 88.44 84 GLU A N 1
ATOM 665 C CA . GLU A 1 84 ? 3.566 -5.425 6.975 1.00 88.44 84 GLU A CA 1
ATOM 666 C C . GLU A 1 84 ? 3.516 -4.448 8.156 1.00 88.44 84 GLU A C 1
ATOM 668 O O . GLU A 1 84 ? 3.075 -4.826 9.239 1.00 88.44 84 GLU A O 1
ATOM 673 N N . MET A 1 85 ? 3.808 -3.162 7.926 1.00 91.50 85 MET A N 1
ATOM 674 C CA . MET A 1 85 ? 3.692 -2.123 8.958 1.00 91.50 85 MET A CA 1
ATOM 675 C C . MET A 1 85 ? 2.262 -1.974 9.503 1.00 91.50 85 MET A C 1
ATOM 677 O O . MET A 1 85 ? 2.062 -1.832 10.713 1.00 91.50 85 MET A O 1
ATOM 681 N N . GLU A 1 86 ? 1.246 -1.997 8.638 1.00 90.62 86 GLU A N 1
ATOM 682 C CA . GLU A 1 86 ? -0.159 -1.949 9.054 1.00 90.62 86 GLU A CA 1
ATOM 683 C C . GLU A 1 86 ? -0.552 -3.184 9.865 1.00 90.62 86 GLU A C 1
ATOM 685 O O . GLU A 1 86 ? -1.237 -3.073 10.887 1.00 90.62 86 GLU A O 1
ATOM 690 N N . HIS A 1 87 ? -0.092 -4.360 9.443 1.00 91.69 87 HIS A N 1
ATOM 691 C CA . HIS A 1 87 ? -0.322 -5.607 10.153 1.00 91.69 87 HIS A CA 1
ATOM 692 C C . HIS A 1 87 ? 0.332 -5.590 11.537 1.00 91.69 87 HIS A C 1
ATOM 694 O O . HIS A 1 87 ? -0.334 -5.880 12.532 1.00 91.69 87 HIS A O 1
ATOM 700 N N . ASP A 1 88 ? 1.584 -5.149 11.631 1.00 95.56 88 ASP A N 1
ATOM 701 C CA . ASP A 1 88 ? 2.303 -4.994 12.894 1.00 95.56 88 ASP A CA 1
ATOM 702 C C . ASP A 1 88 ? 1.620 -3.990 13.823 1.00 95.56 88 ASP A C 1
ATOM 704 O O . ASP A 1 88 ? 1.520 -4.210 15.036 1.00 95.56 88 ASP A O 1
ATOM 708 N N . LYS A 1 89 ? 1.063 -2.906 13.276 1.00 94.94 89 LYS A N 1
ATOM 709 C CA . LYS A 1 89 ? 0.255 -1.947 14.040 1.00 94.94 89 LYS A CA 1
ATOM 710 C C . LYS A 1 89 ? -1.019 -2.585 14.603 1.00 94.94 89 LYS A C 1
ATOM 712 O O . LYS A 1 89 ? -1.390 -2.325 15.749 1.00 94.94 89 LYS A O 1
ATOM 717 N N . LEU A 1 90 ? -1.695 -3.430 13.828 1.00 94.38 90 LEU A N 1
ATOM 718 C CA . LEU A 1 90 ? -2.868 -4.167 14.304 1.00 94.38 90 LEU A CA 1
ATOM 719 C C . LEU A 1 90 ? -2.488 -5.198 15.376 1.00 94.38 90 LEU A C 1
ATOM 721 O O . LEU A 1 90 ? -3.144 -5.259 16.418 1.00 94.38 90 LEU A O 1
ATOM 725 N N . ILE A 1 91 ? -1.407 -5.955 15.166 1.00 95.81 91 ILE A N 1
ATOM 726 C CA . ILE A 1 91 ? -0.903 -6.941 16.131 1.00 95.81 91 ILE A CA 1
ATOM 727 C C . ILE A 1 91 ? -0.492 -6.261 17.434 1.00 95.81 91 ILE A C 1
ATOM 729 O O . ILE A 1 91 ? -0.878 -6.714 18.508 1.00 95.81 91 ILE A O 1
ATOM 733 N N . SER A 1 92 ? 0.297 -5.190 17.364 1.00 95.62 92 SER A N 1
ATOM 734 C CA . SER A 1 92 ? 0.759 -4.453 18.545 1.00 95.62 92 SER A CA 1
ATOM 735 C C . SER A 1 92 ? -0.412 -3.886 19.344 1.00 95.62 92 SER A C 1
ATOM 737 O O . SER A 1 92 ? -0.445 -4.047 20.563 1.00 95.62 92 SER A O 1
ATOM 739 N N . ARG A 1 93 ? -1.430 -3.325 18.675 1.00 94.31 93 ARG A N 1
ATOM 740 C CA . ARG A 1 93 ? -2.668 -2.883 19.333 1.00 94.31 93 ARG A CA 1
ATOM 741 C C . ARG A 1 93 ? -3.403 -4.042 20.008 1.00 94.31 93 ARG A C 1
ATOM 743 O O . ARG A 1 93 ? -3.852 -3.887 21.141 1.00 94.31 93 ARG A O 1
ATOM 750 N N . ALA A 1 94 ? -3.527 -5.186 19.337 1.00 93.25 94 ALA A N 1
ATOM 751 C CA . ALA A 1 94 ? -4.180 -6.365 19.900 1.00 93.25 94 ALA A CA 1
ATOM 752 C C . ALA A 1 94 ? -3.416 -6.925 21.113 1.00 93.25 94 ALA A C 1
ATOM 754 O O . ALA A 1 94 ? -4.028 -7.233 22.134 1.00 93.25 94 ALA A O 1
ATOM 755 N N . LYS A 1 95 ? -2.080 -6.997 21.037 1.00 94.00 95 LYS A N 1
ATOM 756 C CA . LYS A 1 95 ? -1.211 -7.410 22.150 1.00 94.00 95 LYS A CA 1
ATOM 757 C C . LYS A 1 95 ? -1.359 -6.478 23.348 1.00 94.00 95 LYS A C 1
ATOM 759 O O . LYS A 1 95 ? -1.597 -6.956 24.452 1.00 94.00 95 LYS A O 1
ATOM 764 N N . LEU A 1 96 ? -1.308 -5.167 23.118 1.00 92.44 96 LEU A N 1
ATOM 765 C CA . LEU A 1 96 ? -1.482 -4.168 24.169 1.00 92.44 96 LEU A CA 1
ATOM 766 C C . LEU A 1 96 ? -2.859 -4.283 24.838 1.00 92.44 96 LEU A C 1
ATOM 768 O O . LEU A 1 96 ? -2.953 -4.246 26.061 1.00 92.44 96 LEU A O 1
ATOM 772 N N . ALA A 1 97 ? -3.928 -4.460 24.056 1.00 90.12 97 ALA A N 1
ATOM 773 C CA . ALA A 1 97 ? -5.269 -4.662 24.599 1.00 90.12 97 ALA A CA 1
ATOM 774 C C . ALA A 1 97 ? -5.354 -5.944 25.445 1.00 90.12 97 ALA A C 1
ATOM 776 O O . ALA A 1 97 ? -5.929 -5.926 26.531 1.00 90.12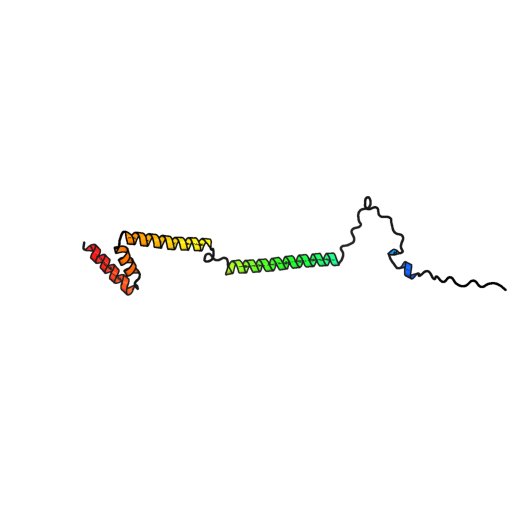 97 ALA A O 1
ATOM 777 N N . HIS A 1 98 ? -4.738 -7.037 24.990 1.00 89.81 98 HIS A N 1
ATOM 778 C CA . HIS A 1 98 ? -4.697 -8.287 25.746 1.00 89.81 98 HIS A CA 1
ATOM 779 C C . HIS A 1 98 ? -3.915 -8.151 27.061 1.00 89.81 98 HIS A C 1
ATOM 781 O O . HIS A 1 98 ? -4.337 -8.671 28.090 1.00 89.81 98 HIS A O 1
ATOM 787 N N . GLU A 1 99 ? -2.795 -7.428 27.061 1.00 91.62 99 GLU A N 1
ATOM 788 C CA . GLU A 1 99 ? -2.057 -7.122 28.289 1.00 91.62 99 GLU A CA 1
ATOM 789 C C . GLU A 1 99 ? -2.901 -6.285 29.254 1.00 91.62 99 GLU A C 1
ATOM 791 O O . GLU A 1 99 ? -3.005 -6.636 30.427 1.00 91.62 99 GLU A O 1
ATOM 796 N N . GLN A 1 100 ? -3.586 -5.245 28.766 1.00 89.25 100 GLN A N 1
ATOM 797 C CA . GLN A 1 100 ? -4.511 -4.453 29.586 1.00 89.25 100 GLN A CA 1
ATOM 798 C C . GLN A 1 100 ? -5.621 -5.315 30.201 1.00 89.25 100 GLN A C 1
ATOM 800 O O . GLN A 1 100 ? -5.932 -5.151 31.377 1.00 89.25 100 GLN A O 1
ATOM 805 N N . GLN A 1 101 ? -6.166 -6.273 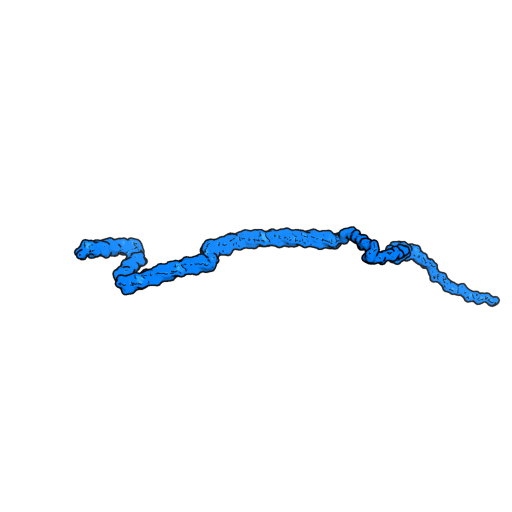29.447 1.00 88.50 101 GLN A N 1
ATOM 806 C CA . GLN A 1 101 ? -7.165 -7.227 29.939 1.00 88.50 101 GLN A CA 1
ATOM 807 C C . GLN A 1 101 ? -6.617 -8.178 31.013 1.00 88.50 101 GLN A C 1
ATOM 809 O O . GLN A 1 101 ? -7.359 -8.572 31.909 1.00 88.50 101 GLN A O 1
ATOM 814 N N . ARG A 1 102 ? -5.326 -8.542 30.960 1.00 87.62 102 ARG A N 1
ATOM 815 C CA . ARG A 1 102 ? -4.691 -9.351 32.018 1.00 87.62 102 ARG A CA 1
ATOM 816 C C . ARG A 1 102 ? -4.591 -8.597 33.338 1.00 87.62 102 ARG A C 1
ATOM 818 O O . ARG A 1 102 ? -4.723 -9.216 34.389 1.00 87.62 102 ARG A O 1
ATOM 825 N N . PHE A 1 103 ? -4.330 -7.291 33.286 1.00 88.75 103 PHE A N 1
ATOM 826 C CA . PHE A 1 103 ? -4.219 -6.458 34.485 1.00 88.75 103 PHE A CA 1
ATOM 827 C C . PHE A 1 103 ? -5.575 -5.981 35.007 1.00 88.75 103 PHE A C 1
ATOM 829 O O . PHE A 1 103 ? -5.742 -5.856 36.218 1.00 88.75 103 PHE A O 1
ATOM 836 N N . ASN A 1 104 ? -6.535 -5.725 34.117 1.00 89.69 104 ASN A N 1
ATOM 837 C CA . ASN A 1 104 ? -7.879 -5.304 34.476 1.00 89.69 104 ASN A CA 1
ATOM 838 C C . ASN A 1 104 ? -8.931 -6.171 33.755 1.00 89.69 104 ASN A C 1
ATOM 840 O O . ASN A 1 104 ? -9.203 -5.937 32.571 1.00 89.69 104 ASN A O 1
ATOM 844 N N . PRO A 1 105 ? -9.554 -7.140 34.450 1.00 86.69 105 PRO A N 1
ATOM 845 C CA . PRO A 1 105 ? -10.564 -8.005 33.849 1.00 86.69 105 PRO A CA 1
ATOM 846 C C . PRO A 1 105 ? -11.831 -7.243 33.423 1.00 86.69 105 PRO A C 1
ATOM 848 O O . PRO A 1 105 ? -12.512 -7.692 32.501 1.00 86.69 105 PRO A O 1
ATOM 851 N N . ASP A 1 106 ? -12.120 -6.066 33.993 1.00 90.69 106 ASP A N 1
ATOM 852 C CA . ASP A 1 106 ? -13.278 -5.245 33.599 1.00 90.69 106 ASP A CA 1
ATOM 853 C C . ASP A 1 106 ? -13.163 -4.770 32.143 1.00 90.69 106 ASP A C 1
ATOM 855 O O . ASP A 1 106 ? -14.167 -4.593 31.451 1.00 90.69 106 ASP A O 1
ATOM 859 N N . MET A 1 107 ? -11.935 -4.643 31.627 1.00 91.19 107 MET A N 1
ATOM 860 C CA . MET A 1 107 ? -11.688 -4.307 30.222 1.00 91.19 107 MET A CA 1
ATOM 861 C C . MET A 1 107 ? -12.189 -5.391 29.263 1.00 91.19 107 MET A C 1
ATOM 863 O O . MET A 1 107 ? -12.540 -5.075 28.126 1.00 91.19 107 MET A O 1
ATOM 867 N N . VAL A 1 108 ? -12.241 -6.655 29.697 1.00 91.12 108 VAL A N 1
ATOM 868 C CA . VAL A 1 108 ? -12.829 -7.750 28.907 1.00 91.12 108 VAL A CA 1
ATOM 869 C C . VAL A 1 108 ? -14.338 -7.552 28.802 1.00 91.12 108 VAL A C 1
ATOM 871 O O . VAL A 1 108 ? -14.884 -7.578 27.705 1.00 91.12 108 VAL A O 1
ATOM 874 N N . ILE A 1 109 ? -14.994 -7.247 29.924 1.00 90.94 109 ILE A N 1
ATOM 875 C CA . ILE A 1 109 ? -16.444 -7.024 29.986 1.00 90.94 109 ILE A CA 1
ATOM 876 C C . ILE A 1 109 ? -16.840 -5.830 29.109 1.00 90.94 109 ILE A C 1
ATOM 878 O O . ILE A 1 109 ? -17.789 -5.914 28.329 1.00 90.94 109 ILE A O 1
ATOM 882 N N . LEU A 1 110 ? -16.090 -4.727 29.180 1.00 93.19 110 LEU A N 1
ATOM 883 C CA . LEU A 1 110 ? -16.325 -3.560 28.329 1.00 93.19 110 LEU A CA 1
ATOM 884 C C . LEU A 1 110 ? -16.096 -3.870 26.846 1.00 93.19 110 LEU A C 1
ATOM 886 O O . LEU A 1 110 ? -16.850 -3.389 26.000 1.00 93.19 110 LEU A O 1
ATOM 890 N N . ALA A 1 111 ? -15.072 -4.657 26.507 1.00 92.94 111 ALA A N 1
ATOM 891 C CA . ALA A 1 111 ? -14.831 -5.073 25.128 1.00 92.94 111 ALA A CA 1
ATOM 892 C C . ALA A 1 111 ? -15.987 -5.932 24.591 1.00 92.94 111 ALA A C 1
ATOM 894 O O . ALA A 1 111 ? -16.464 -5.674 23.486 1.00 92.94 111 ALA A O 1
ATOM 895 N N . ASP A 1 112 ? -16.489 -6.875 25.389 1.00 94.06 112 ASP A N 1
ATOM 896 C CA . ASP A 1 112 ? -17.614 -7.740 25.026 1.00 94.06 112 ASP A CA 1
ATOM 897 C C . ASP A 1 112 ? -18.907 -6.944 24.830 1.00 94.06 112 ASP A C 1
ATOM 899 O O . ASP A 1 112 ? -19.621 -7.142 23.845 1.00 94.06 112 ASP A O 1
ATOM 903 N N . VAL A 1 113 ? -19.194 -5.988 25.720 1.00 95.06 113 VAL A N 1
ATOM 904 C CA . VAL A 1 113 ? -20.345 -5.086 25.569 1.00 95.06 113 VAL A CA 1
ATOM 905 C C . VAL A 1 113 ? -20.204 -4.243 24.302 1.00 95.06 113 VAL A C 1
ATOM 907 O O . VAL A 1 113 ? -21.165 -4.116 23.549 1.00 95.06 113 VAL A O 1
ATOM 910 N N . ASN A 1 114 ? -19.014 -3.710 24.014 1.00 93.94 114 ASN A N 1
ATOM 911 C CA . ASN A 1 114 ? -18.770 -2.919 22.803 1.00 93.94 114 ASN A CA 1
ATOM 912 C C . ASN A 1 114 ? -18.803 -3.746 21.508 1.00 93.94 114 ASN A C 1
ATOM 914 O O . ASN A 1 114 ? -19.092 -3.191 20.449 1.00 93.94 114 ASN A O 1
ATOM 918 N N . ALA A 1 115 ? -18.537 -5.054 21.575 1.00 95.19 115 ALA A N 1
ATOM 919 C CA . ALA A 1 115 ? -18.644 -5.961 20.434 1.00 95.19 115 ALA A CA 1
ATOM 920 C C . ALA A 1 115 ? -20.104 -6.244 20.031 1.00 95.19 115 ALA A C 1
ATOM 922 O O . ALA A 1 115 ? -20.362 -6.715 18.921 1.00 95.19 115 ALA A O 1
ATOM 923 N N . GLN A 1 116 ? -21.072 -5.953 20.906 1.00 96.62 116 GLN A N 1
ATOM 924 C CA . GLN A 1 116 ? -22.487 -6.118 20.594 1.00 96.62 116 GLN A CA 1
ATOM 925 C C . GLN A 1 116 ? -23.011 -5.016 19.657 1.00 96.62 116 GLN A C 1
ATOM 927 O O . GLN A 1 116 ? -22.502 -3.891 19.638 1.00 96.62 116 GLN A O 1
ATOM 932 N N . PRO A 1 117 ? -24.093 -5.293 18.906 1.00 97.31 117 PRO A N 1
ATOM 933 C CA . PRO A 1 117 ? -24.781 -4.280 18.118 1.00 97.31 117 PRO A CA 1
ATOM 934 C C . PRO A 1 117 ? -25.178 -3.050 18.945 1.00 97.31 117 PRO A C 1
ATOM 936 O O . PRO A 1 117 ? -25.531 -3.152 20.119 1.00 97.31 117 PRO A O 1
ATOM 939 N N . SER A 1 118 ? -25.211 -1.883 18.300 1.00 96.38 118 SER A N 1
ATOM 940 C CA . SER A 1 118 ? -25.403 -0.579 18.957 1.00 96.38 118 SER A CA 1
ATOM 941 C C . SER A 1 118 ? -26.682 -0.444 19.793 1.00 96.38 118 SER A C 1
ATOM 943 O O . SER A 1 118 ? -26.701 0.311 20.762 1.00 96.38 118 SER A O 1
ATOM 945 N N . HIS A 1 119 ? -27.752 -1.158 19.440 1.00 96.38 119 HIS A N 1
ATOM 946 C CA . HIS A 1 119 ? -29.010 -1.161 20.191 1.00 96.38 119 HIS A CA 1
ATOM 947 C C . HIS A 1 119 ? -28.942 -1.982 21.491 1.00 96.38 119 HIS A C 1
ATOM 949 O O . HIS A 1 119 ? -29.812 -1.828 22.342 1.00 96.38 119 HIS A O 1
ATOM 955 N N . ILE A 1 120 ? -27.914 -2.821 21.657 1.00 96.81 120 ILE A N 1
ATOM 956 C CA . ILE A 1 120 ? -27.655 -3.608 22.869 1.00 96.81 120 ILE A CA 1
ATOM 957 C C . ILE A 1 120 ? -26.507 -2.983 23.671 1.00 96.81 120 ILE A C 1
ATOM 959 O O . ILE A 1 120 ? -26.649 -2.758 24.871 1.00 96.81 120 ILE A O 1
ATOM 963 N N . SER A 1 121 ? -25.405 -2.617 23.011 1.00 97.38 121 SER A N 1
ATOM 964 C CA . SER A 1 121 ? -24.212 -2.092 23.685 1.00 97.38 121 SER A CA 1
ATOM 965 C C . SER A 1 121 ? -24.459 -0.758 24.396 1.00 97.38 121 SER A C 1
ATOM 967 O O . SER A 1 121 ? -24.058 -0.588 25.545 1.00 97.38 121 SER A O 1
ATOM 969 N N . LYS A 1 122 ? -25.189 0.176 23.770 1.00 97.25 122 LYS A N 1
ATOM 970 C CA . LYS A 1 122 ? -25.470 1.509 24.338 1.00 97.25 122 LYS A CA 1
ATOM 971 C C . LYS A 1 122 ? -26.209 1.481 25.687 1.00 97.25 122 LYS A C 1
ATOM 973 O O . LYS A 1 122 ? -25.693 2.077 26.631 1.00 97.25 122 LYS A O 1
ATOM 978 N N . PRO A 1 123 ? -27.385 0.833 25.831 1.00 97.81 123 PRO A N 1
ATOM 979 C CA . PRO A 1 123 ? -28.073 0.793 27.123 1.00 97.81 123 PRO A CA 1
ATOM 980 C C . PRO A 1 123 ? -27.286 0.019 28.191 1.00 97.81 123 PRO A C 1
ATOM 982 O O . PRO A 1 123 ? -27.395 0.341 29.373 1.00 97.81 123 PRO A O 1
ATOM 985 N N . LEU A 1 124 ? -26.485 -0.981 27.806 1.00 97.06 124 LEU A N 1
ATOM 986 C CA . LEU A 1 124 ? -25.608 -1.696 28.737 1.00 97.06 124 LEU A CA 1
ATOM 987 C C . LEU A 1 124 ? -24.471 -0.807 29.251 1.00 97.06 124 LEU A C 1
ATOM 989 O O . LEU A 1 124 ? -24.262 -0.751 30.459 1.00 97.06 124 LEU A O 1
ATOM 993 N N . MET A 1 125 ? -23.804 -0.058 28.369 1.00 96.62 125 MET A N 1
ATOM 994 C CA . MET A 1 125 ? -22.771 0.910 28.756 1.00 96.62 125 MET A CA 1
ATOM 995 C C . MET A 1 125 ? -23.313 1.972 29.717 1.00 96.62 125 MET A C 1
ATOM 997 O O . MET A 1 125 ? -22.711 2.209 30.757 1.00 96.62 125 MET A O 1
ATOM 1001 N N . GLN A 1 126 ? -24.499 2.527 29.444 1.00 96.06 126 GLN A N 1
ATOM 1002 C CA . GLN A 1 126 ? -25.150 3.490 30.346 1.00 96.06 126 GLN A CA 1
ATOM 1003 C C . GLN A 1 126 ? -25.418 2.910 31.739 1.00 96.06 126 GLN A C 1
ATOM 1005 O O . GLN A 1 126 ? -25.287 3.605 32.743 1.00 96.06 126 GLN A O 1
ATOM 1010 N N . ARG A 1 127 ? -25.798 1.628 31.820 1.00 95.62 127 ARG A N 1
ATOM 1011 C CA . ARG A 1 127 ? -25.984 0.951 33.110 1.00 95.62 127 ARG A CA 1
ATOM 1012 C C . ARG A 1 127 ? -24.658 0.770 33.840 1.00 95.62 127 ARG A C 1
ATOM 1014 O O . ARG A 1 127 ? -24.614 1.018 35.038 1.00 95.62 127 ARG A O 1
ATOM 1021 N N . ILE A 1 128 ? -23.600 0.365 33.137 1.00 94.19 128 ILE A N 1
ATOM 1022 C CA . ILE A 1 128 ? -22.256 0.222 33.716 1.00 94.19 128 ILE A CA 1
ATOM 1023 C C . ILE A 1 128 ? -21.774 1.565 34.278 1.00 94.19 128 ILE A C 1
ATOM 1025 O O . ILE A 1 128 ? -21.351 1.626 35.429 1.00 94.19 128 ILE A O 1
ATOM 1029 N N . GLU A 1 129 ? -21.921 2.648 33.512 1.00 94.44 129 GLU A N 1
ATOM 1030 C CA . GLU A 1 129 ? -21.596 4.009 33.954 1.00 94.44 129 GLU A CA 1
ATOM 1031 C C . GLU A 1 129 ? -22.412 4.413 35.190 1.00 94.44 129 GLU A C 1
ATOM 1033 O O . GLU A 1 129 ? -21.844 4.874 36.181 1.00 94.44 129 GLU A O 1
ATOM 1038 N N . TYR A 1 130 ? -23.726 4.168 35.188 1.00 95.88 130 TYR A N 1
ATOM 1039 C CA . TYR A 1 130 ? -24.585 4.451 36.339 1.00 95.88 130 TYR A CA 1
ATOM 1040 C C . TYR A 1 130 ? -24.111 3.722 37.604 1.00 95.88 130 TYR A C 1
ATOM 1042 O O . TYR A 1 130 ? -23.938 4.353 38.648 1.00 95.88 130 TYR A O 1
ATOM 1050 N N . PHE A 1 131 ? -23.831 2.419 37.514 1.00 92.44 131 PHE A N 1
ATOM 1051 C CA . PHE A 1 131 ? -23.335 1.641 38.653 1.00 92.44 131 PHE A CA 1
ATOM 1052 C C . PHE A 1 131 ? -21.945 2.079 39.116 1.00 92.44 131 PHE A C 1
ATOM 1054 O O . PHE A 1 131 ? -21.685 2.061 40.315 1.00 92.44 131 PHE A O 1
ATOM 1061 N N . SER A 1 132 ? -21.081 2.536 38.206 1.00 89.38 132 SER A N 1
ATOM 1062 C CA . SER A 1 132 ? -19.770 3.081 38.575 1.00 89.38 132 SER A CA 1
ATOM 1063 C C . SER A 1 132 ? -19.862 4.387 39.371 1.00 89.38 132 SER A C 1
ATOM 1065 O O . SER A 1 132 ? -18.977 4.669 40.167 1.00 89.38 132 SER A O 1
ATOM 1067 N N . SER A 1 133 ? -20.941 5.161 39.196 1.00 91.31 133 SER A N 1
ATOM 1068 C CA . SER A 1 133 ? -21.160 6.427 39.915 1.00 91.31 133 SER A CA 1
ATOM 1069 C C . SER A 1 133 ? -21.794 6.270 41.305 1.00 91.31 133 SER A C 1
ATOM 1071 O O . SER A 1 133 ? -21.926 7.250 42.034 1.00 91.31 133 SER A O 1
ATOM 1073 N N . LEU A 1 134 ? -22.234 5.055 41.649 1.00 91.81 134 LEU A N 1
ATOM 1074 C CA . LEU A 1 134 ? -22.919 4.729 42.905 1.00 91.81 134 LEU A CA 1
ATOM 1075 C C . LEU A 1 134 ? -21.978 4.250 44.025 1.00 91.81 134 LEU A C 1
ATOM 1077 O O . LEU A 1 134 ? -22.440 4.117 45.160 1.00 91.81 134 LEU A O 1
ATOM 1081 N N . GLY A 1 135 ? -20.715 3.952 43.708 1.00 70.31 135 GLY A N 1
ATOM 1082 C CA . GLY A 1 135 ? -19.670 3.562 44.666 1.00 70.31 135 GLY A CA 1
ATOM 1083 C C . GLY A 1 135 ? -18.715 4.705 44.959 1.00 70.31 135 GLY A C 1
ATOM 1084 O O . GLY A 1 135 ? -18.206 4.736 46.100 1.00 70.31 135 GLY A O 1
#

Organism: Escherichia coli (NCBI:txid562)